Protein AF-A0A4R2BQL9-F1 (afdb_monomer)

Secondary structure (DSSP, 8-state):
-PPPPPTT--------GGG-EEEE-TTS-EEEEEEETTEEEEETTTSPTTEEEHHHHHHTT---TT----EEEEETTTTEEEEEEESS------------

Foldseek 3Di:
DDDDDDPPDPPLPQQPLVQWDFDQDLVRDTFTAHDDPNATEDEVVRDDPQKDFPVVCVVVVVPCVPFDFRHWYAYPSSPDITTIGGSPDRPDPPDPDDDD

Solvent-accessible surface area (backbone atoms only — not comparable to full-atom values): 6422 Å² total; per-residue (Å²): 135,82,83,81,77,80,92,81,74,73,71,77,72,78,76,52,75,85,61,48,39,80,41,76,47,78,85,71,49,71,36,61,22,32,78,55,96,89,28,48,33,19,46,72,92,42,61,52,89,57,53,32,38,67,68,54,31,57,74,68,67,46,75,69,79,84,64,64,73,60,31,39,35,32,33,81,92,69,76,40,77,43,57,21,25,52,76,54,87,65,71,74,74,74,80,76,75,82,81,131

Radius of gyration: 14.97 Å; Cα contacts (8 Å, |Δi|>4): 128; chains: 1; bounding box: 41×37×30 Å

pLDDT: mean 71.68, std 18.08, range [34.34, 90.25]

Sequence (100 aa):
MSPAAPLADQPRAVLHPAASRWITLWDGREALGWDHHGLPVFRFRWAPSGLATRRQLRALRLSPGRQEPYALLVWRHGQRWAWLSASTSPSHPASRRQPS

Structure (mmCIF, N/CA/C/O backbone):
data_AF-A0A4R2BQL9-F1
#
_entry.id   AF-A0A4R2BQL9-F1
#
loop_
_atom_site.group_PDB
_atom_site.id
_atom_site.type_symbol
_atom_site.label_atom_id
_atom_site.label_alt_id
_atom_site.label_comp_id
_atom_site.label_asym_id
_atom_site.label_entity_id
_atom_site.label_seq_id
_atom_site.pdbx_PDB_ins_code
_atom_site.Cartn_x
_atom_site.Cartn_y
_atom_site.Cartn_z
_atom_site.occupancy
_atom_site.B_iso_or_equiv
_atom_site.auth_seq_id
_atom_site.auth_comp_id
_atom_site.auth_asym_id
_atom_site.auth_atom_id
_atom_site.pdbx_PDB_model_num
ATOM 1 N N . MET A 1 1 ? 22.214 29.838 -2.806 1.00 41.94 1 MET A N 1
ATOM 2 C CA . MET A 1 1 ? 21.294 29.805 -3.963 1.00 41.94 1 MET A CA 1
ATOM 3 C C . MET A 1 1 ? 21.313 28.386 -4.508 1.00 41.94 1 MET A C 1
ATOM 5 O O . MET A 1 1 ? 22.247 28.039 -5.213 1.00 41.94 1 MET A O 1
ATOM 9 N N . SER A 1 2 ? 20.383 27.530 -4.080 1.00 42.53 2 SER A N 1
ATOM 10 C CA . SER A 1 2 ? 20.320 26.143 -4.569 1.00 42.53 2 SER A CA 1
ATOM 11 C C . SER A 1 2 ? 19.665 26.112 -5.953 1.00 42.53 2 SER A C 1
ATOM 13 O O . SER A 1 2 ? 18.616 26.740 -6.110 1.00 42.53 2 SER A O 1
ATOM 15 N N . PRO A 1 3 ? 20.234 25.418 -6.952 1.00 46.41 3 P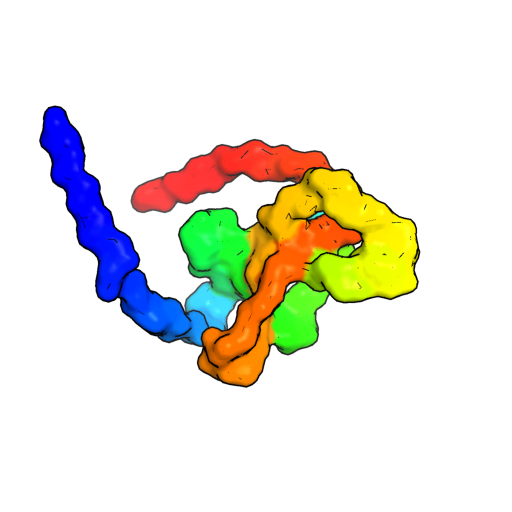RO A N 1
ATOM 16 C CA . PRO A 1 3 ? 19.585 25.270 -8.245 1.00 46.41 3 PRO A CA 1
ATOM 17 C C . PRO A 1 3 ? 18.372 24.342 -8.106 1.00 46.41 3 PRO A C 1
ATOM 19 O O . PRO A 1 3 ? 18.468 23.230 -7.587 1.00 46.41 3 PRO A O 1
ATOM 22 N N . ALA A 1 4 ? 17.218 24.837 -8.551 1.00 43.72 4 ALA A N 1
ATOM 23 C CA . ALA A 1 4 ? 15.995 24.065 -8.693 1.00 43.72 4 ALA A CA 1
ATOM 24 C C . ALA A 1 4 ? 16.214 22.969 -9.746 1.00 43.72 4 ALA A C 1
ATOM 26 O O . ALA A 1 4 ? 16.506 23.260 -10.906 1.00 43.72 4 ALA A O 1
ATOM 27 N N . ALA A 1 5 ? 16.104 21.710 -9.326 1.00 44.47 5 ALA A N 1
ATOM 28 C CA . ALA A 1 5 ? 16.164 20.562 -10.219 1.00 44.47 5 ALA A CA 1
ATOM 29 C C . ALA A 1 5 ? 15.003 20.608 -11.241 1.00 44.47 5 ALA A C 1
ATOM 31 O O . ALA A 1 5 ? 13.881 20.969 -10.871 1.00 44.47 5 ALA A O 1
ATOM 32 N N . PRO A 1 6 ? 15.239 20.250 -12.516 1.00 41.66 6 PRO A N 1
ATOM 33 C CA . PRO A 1 6 ? 14.210 20.277 -13.550 1.00 41.66 6 PRO A CA 1
ATOM 34 C C . PRO A 1 6 ? 13.138 19.207 -13.290 1.00 41.66 6 PRO A C 1
ATOM 36 O O . PRO A 1 6 ? 13.423 18.016 -13.209 1.00 41.66 6 PRO A O 1
ATOM 39 N N . LEU A 1 7 ? 11.878 19.639 -13.199 1.00 52.81 7 LEU A N 1
ATOM 40 C CA . LEU A 1 7 ? 10.689 18.822 -12.904 1.00 52.81 7 LEU A CA 1
ATOM 41 C C . LEU A 1 7 ? 10.232 17.920 -14.082 1.00 52.81 7 LEU A C 1
ATOM 43 O O . LEU A 1 7 ? 9.095 17.458 -14.085 1.00 52.81 7 LEU A O 1
ATOM 47 N N . ALA A 1 8 ? 11.059 17.696 -15.109 1.00 44.94 8 ALA A N 1
ATOM 48 C CA . ALA A 1 8 ? 10.593 17.200 -16.414 1.00 44.94 8 ALA A CA 1
ATOM 49 C C . ALA A 1 8 ? 11.211 15.878 -16.906 1.00 44.94 8 ALA A C 1
ATOM 51 O O . ALA A 1 8 ? 10.869 15.440 -17.998 1.00 44.94 8 ALA A O 1
ATOM 52 N N . ASP A 1 9 ? 12.038 15.204 -16.106 1.00 43.97 9 ASP A N 1
ATOM 53 C CA . ASP A 1 9 ? 12.537 13.855 -16.419 1.00 43.97 9 ASP A CA 1
ATOM 54 C C . ASP A 1 9 ? 12.461 12.972 -15.168 1.00 43.97 9 ASP A C 1
ATOM 56 O O . ASP A 1 9 ? 13.451 12.478 -14.636 1.00 43.97 9 ASP A O 1
ATOM 60 N N . GLN A 1 10 ? 11.255 12.836 -14.607 1.00 50.47 10 GLN A N 1
ATOM 61 C CA . GLN A 1 10 ? 11.028 11.689 -13.738 1.00 50.47 10 GLN A CA 1
ATOM 62 C C . GLN A 1 10 ? 10.909 10.488 -14.671 1.00 50.47 10 GLN A C 1
ATOM 64 O O . GLN A 1 10 ? 9.983 10.483 -15.495 1.00 50.47 10 GLN A O 1
ATOM 69 N N . PRO A 1 11 ? 11.809 9.489 -14.589 1.00 37.75 11 PRO A N 1
ATOM 70 C CA . PRO A 1 11 ? 11.664 8.291 -15.391 1.00 37.75 11 PRO A CA 1
ATOM 71 C C . PRO A 1 11 ? 10.252 7.789 -15.142 1.00 37.75 11 PRO A C 1
ATOM 73 O O . PRO A 1 11 ? 9.846 7.668 -13.983 1.00 37.75 11 PRO A O 1
ATOM 76 N N . ARG A 1 12 ? 9.490 7.564 -16.223 1.00 47.97 12 ARG A N 1
ATOM 77 C CA . ARG A 1 12 ? 8.229 6.813 -16.200 1.00 47.97 12 ARG A CA 1
ATOM 78 C C . ARG A 1 12 ? 8.499 5.657 -15.259 1.00 47.97 12 ARG A C 1
ATOM 80 O O . ARG A 1 12 ? 9.288 4.802 -15.649 1.00 47.97 12 ARG A O 1
ATOM 87 N N . ALA A 1 13 ? 8.000 5.724 -14.019 1.00 47.88 13 ALA A N 1
ATOM 88 C CA . ALA A 1 13 ? 8.473 4.837 -12.972 1.00 47.88 13 ALA A CA 1
ATOM 89 C C . ALA A 1 13 ? 8.318 3.438 -13.540 1.00 47.88 13 ALA A C 1
ATOM 91 O O . ALA A 1 13 ? 7.196 2.992 -13.802 1.00 47.88 13 ALA A O 1
ATOM 92 N N . VAL A 1 14 ? 9.439 2.798 -13.864 1.00 47.81 14 VAL A N 1
ATOM 93 C CA . VAL A 1 14 ? 9.418 1.415 -14.279 1.00 47.81 14 VAL A CA 1
ATOM 94 C C . VAL A 1 14 ? 9.151 0.727 -12.955 1.00 47.81 14 VAL A C 1
ATOM 96 O O . VAL A 1 14 ? 10.063 0.438 -12.191 1.00 47.81 14 VAL A O 1
ATOM 99 N N . LEU A 1 15 ? 7.865 0.652 -12.606 1.00 54.81 15 LEU A N 1
ATOM 100 C CA . LEU A 1 15 ? 7.344 0.066 -11.387 1.00 54.81 15 LEU A CA 1
ATOM 101 C C . LEU A 1 15 ? 7.649 -1.414 -11.496 1.00 54.81 15 LEU A C 1
ATOM 103 O O . LEU A 1 15 ? 6.822 -2.193 -11.969 1.00 54.81 15 LEU A O 1
ATOM 107 N N . HIS A 1 16 ? 8.883 -1.788 -11.184 1.00 56.41 16 HIS A N 1
ATOM 108 C CA . HIS A 1 16 ? 9.305 -3.155 -11.338 1.00 56.41 16 HIS A CA 1
ATOM 109 C C . HIS A 1 16 ? 8.754 -3.910 -10.133 1.00 56.41 16 HIS A C 1
ATOM 111 O O . HIS A 1 16 ? 9.222 -3.687 -9.017 1.00 56.41 16 HIS A O 1
ATOM 117 N N . PRO A 1 17 ? 7.798 -4.841 -10.311 1.00 60.81 17 PRO A N 1
ATOM 118 C CA . PRO A 1 17 ? 7.389 -5.727 -9.226 1.00 60.81 17 PRO A CA 1
ATOM 119 C C . PRO A 1 17 ? 8.567 -6.548 -8.674 1.00 60.81 17 PRO A C 1
ATOM 121 O O . PRO A 1 17 ? 8.445 -7.106 -7.592 1.00 60.81 17 PRO A O 1
ATOM 124 N N . ALA A 1 18 ? 9.709 -6.593 -9.368 1.00 63.12 18 ALA A N 1
ATOM 125 C CA . ALA A 1 18 ? 10.956 -7.162 -8.862 1.00 63.12 18 ALA A CA 1
ATOM 126 C C . ALA A 1 18 ? 11.549 -6.395 -7.662 1.00 63.12 18 ALA A C 1
ATOM 128 O O . ALA A 1 18 ? 12.283 -6.986 -6.884 1.00 63.12 18 ALA A O 1
ATOM 129 N N . ALA A 1 19 ? 11.212 -5.114 -7.480 1.00 71.50 19 ALA A N 1
ATOM 130 C CA . ALA A 1 19 ? 11.590 -4.336 -6.297 1.00 71.50 19 ALA A CA 1
ATOM 131 C C . ALA A 1 19 ? 10.579 -4.485 -5.143 1.00 71.50 19 ALA A C 1
ATOM 133 O O . ALA A 1 19 ? 10.635 -3.732 -4.168 1.00 71.50 19 ALA A O 1
ATOM 134 N N . SER A 1 20 ? 9.628 -5.424 -5.258 1.00 81.38 20 SER A N 1
ATOM 135 C CA . SER A 1 20 ? 8.677 -5.679 -4.180 1.00 81.38 20 SER A CA 1
ATOM 136 C C . SER A 1 20 ? 9.411 -6.230 -2.964 1.00 81.38 20 SER A C 1
ATOM 138 O O . SER A 1 20 ? 10.174 -7.188 -3.060 1.00 81.38 20 SER A O 1
ATOM 140 N N . ARG A 1 21 ? 9.129 -5.642 -1.811 1.00 85.81 21 ARG A N 1
ATOM 141 C CA . ARG A 1 21 ? 9.599 -6.060 -0.496 1.00 85.81 21 ARG A CA 1
ATOM 142 C C . ARG A 1 21 ? 8.438 -6.031 0.488 1.00 85.81 21 ARG A C 1
ATOM 144 O O . ARG A 1 21 ? 7.392 -5.436 0.222 1.00 85.81 21 ARG A O 1
ATOM 151 N N . TRP A 1 22 ? 8.627 -6.679 1.626 1.00 87.69 22 TRP A N 1
ATOM 152 C CA . TRP A 1 22 ? 7.719 -6.529 2.754 1.00 87.69 22 TRP A CA 1
ATOM 153 C C . TRP A 1 22 ? 7.863 -5.112 3.313 1.00 87.69 22 TRP A C 1
ATOM 155 O O . TRP A 1 22 ? 8.964 -4.679 3.649 1.00 87.69 22 TRP A O 1
ATOM 165 N N . ILE A 1 23 ? 6.761 -4.364 3.329 1.00 87.31 23 ILE A N 1
ATOM 166 C CA . ILE A 1 23 ? 6.683 -3.020 3.901 1.00 87.31 23 ILE A CA 1
ATOM 167 C C . ILE A 1 23 ? 5.784 -3.083 5.127 1.00 87.31 23 ILE A C 1
ATOM 169 O O . ILE A 1 23 ? 4.637 -3.521 5.033 1.00 87.31 23 ILE A O 1
ATOM 173 N N . THR A 1 24 ? 6.298 -2.610 6.259 1.00 88.38 24 THR A N 1
ATOM 174 C CA . THR A 1 24 ? 5.526 -2.451 7.490 1.00 88.38 24 THR A CA 1
ATOM 175 C C . THR A 1 24 ? 4.567 -1.269 7.359 1.00 88.38 24 THR A C 1
ATOM 177 O O . THR A 1 24 ? 4.971 -0.145 7.058 1.00 88.38 24 THR A O 1
ATOM 180 N N . LEU A 1 25 ? 3.286 -1.533 7.577 1.00 83.88 25 LEU A N 1
ATOM 181 C CA . LEU A 1 25 ? 2.214 -0.549 7.581 1.00 83.88 25 LEU A CA 1
ATOM 182 C C . LEU A 1 25 ? 2.130 0.159 8.940 1.00 83.88 25 LEU A C 1
ATOM 184 O O . LEU A 1 25 ? 2.759 -0.236 9.921 1.00 83.88 25 LEU A O 1
ATOM 188 N N . TRP A 1 26 ? 1.279 1.181 9.021 1.00 76.25 26 TRP A N 1
ATOM 189 C CA . TRP A 1 26 ? 1.014 1.924 10.256 1.00 76.25 26 TRP A CA 1
ATOM 190 C C . TRP A 1 26 ? 0.452 1.059 11.399 1.00 76.25 26 TRP A C 1
ATOM 192 O O . TRP A 1 26 ? 0.628 1.415 12.559 1.00 76.25 26 TRP A O 1
ATOM 202 N N . ASP A 1 27 ? -0.218 -0.058 11.093 1.00 79.44 27 ASP A N 1
ATOM 203 C CA . ASP A 1 27 ? -0.805 -0.981 12.076 1.00 79.44 27 ASP A CA 1
ATOM 204 C C . ASP A 1 27 ? 0.153 -2.117 12.482 1.00 79.44 27 ASP A C 1
ATOM 206 O O . ASP A 1 27 ? -0.249 -3.045 13.182 1.00 79.44 27 ASP A O 1
ATOM 210 N N . GLY A 1 28 ? 1.413 -2.062 12.033 1.00 84.00 28 GLY A N 1
ATOM 211 C CA . GLY A 1 28 ? 2.433 -3.078 12.295 1.00 84.00 28 GLY A CA 1
ATOM 212 C C . GLY A 1 28 ? 2.332 -4.321 11.411 1.00 84.00 28 GLY A C 1
ATOM 213 O O . GLY A 1 28 ? 3.195 -5.192 11.501 1.00 84.00 28 GLY A O 1
ATOM 214 N N . ARG A 1 29 ? 1.322 -4.426 10.536 1.00 86.81 29 ARG A N 1
ATOM 215 C CA . ARG A 1 29 ? 1.251 -5.517 9.558 1.00 86.81 29 ARG A CA 1
ATOM 216 C C . ARG A 1 29 ? 2.242 -5.285 8.433 1.00 86.81 29 ARG A C 1
ATOM 218 O O . ARG A 1 29 ? 2.558 -4.150 8.096 1.00 86.81 29 ARG A O 1
ATOM 225 N N . GLU A 1 30 ? 2.675 -6.361 7.797 1.00 88.69 30 GLU A N 1
ATOM 226 C CA . GLU A 1 30 ? 3.524 -6.285 6.614 1.00 88.69 30 GLU A CA 1
ATOM 227 C C . GLU A 1 30 ? 2.716 -6.579 5.352 1.00 88.69 30 GLU A C 1
ATOM 229 O O . GLU A 1 30 ? 1.860 -7.465 5.328 1.00 88.69 30 GLU A O 1
ATOM 234 N N . ALA A 1 31 ? 2.989 -5.830 4.286 1.00 87.88 31 ALA A N 1
ATOM 235 C CA . ALA A 1 31 ? 2.384 -6.051 2.982 1.00 87.88 31 ALA A CA 1
ATOM 236 C C . ALA A 1 31 ? 3.425 -5.970 1.868 1.00 87.88 31 ALA A C 1
ATOM 238 O O . ALA A 1 31 ? 4.372 -5.186 1.931 1.00 87.88 31 ALA A O 1
ATOM 239 N N . LEU A 1 32 ? 3.227 -6.781 0.830 1.00 89.31 32 LEU A N 1
ATOM 240 C CA . LEU A 1 32 ? 4.125 -6.830 -0.314 1.00 89.31 32 LEU A CA 1
ATOM 241 C C . LEU A 1 32 ? 3.889 -5.618 -1.224 1.00 89.31 32 LEU A C 1
ATOM 243 O O . LEU A 1 32 ? 2.819 -5.469 -1.818 1.00 89.31 32 LEU A O 1
ATOM 247 N N . GLY A 1 33 ? 4.901 -4.769 -1.355 1.00 89.44 33 GLY A N 1
ATOM 248 C CA . GLY A 1 33 ? 4.848 -3.550 -2.156 1.00 89.44 33 GLY A CA 1
ATOM 249 C C . GLY A 1 33 ? 6.239 -2.980 -2.394 1.00 89.44 33 GLY A C 1
ATOM 250 O O . GLY A 1 33 ? 7.240 -3.606 -2.066 1.00 89.44 33 GLY A O 1
ATOM 251 N N . TRP A 1 34 ? 6.328 -1.789 -2.965 1.00 88.00 34 TRP A N 1
ATOM 252 C CA . TRP A 1 34 ? 7.603 -1.082 -3.118 1.00 88.00 34 TRP A CA 1
ATOM 253 C C . TRP A 1 34 ? 7.468 0.363 -2.656 1.00 88.00 34 TRP A C 1
ATOM 255 O O . TRP A 1 34 ? 6.362 0.882 -2.522 1.00 88.00 34 TRP A O 1
ATOM 265 N N . ASP A 1 35 ? 8.602 0.998 -2.379 1.00 84.88 35 ASP A N 1
ATOM 266 C CA . ASP A 1 35 ? 8.640 2.414 -2.024 1.00 84.88 35 ASP A CA 1
ATOM 267 C C . ASP A 1 35 ? 8.634 3.272 -3.292 1.00 84.88 35 ASP A C 1
ATOM 269 O O . ASP A 1 35 ? 9.339 2.974 -4.259 1.00 84.88 35 ASP A O 1
ATOM 273 N N . HIS A 1 36 ? 7.841 4.336 -3.283 1.00 82.56 36 HIS A N 1
ATOM 274 C CA . HIS A 1 36 ? 7.878 5.386 -4.286 1.00 82.56 36 HIS A CA 1
ATOM 275 C C . HIS A 1 36 ? 7.852 6.740 -3.579 1.00 82.56 36 HIS A C 1
ATOM 277 O O . HIS A 1 36 ? 6.805 7.181 -3.111 1.00 82.56 36 HIS A O 1
ATOM 283 N N . HIS A 1 37 ? 9.015 7.387 -3.488 1.00 79.25 37 HIS A N 1
ATOM 284 C CA . HIS A 1 37 ? 9.195 8.672 -2.800 1.00 79.25 37 HIS A CA 1
ATOM 285 C C . HIS A 1 37 ? 8.724 8.656 -1.335 1.00 79.25 37 HIS A C 1
ATOM 287 O O . HIS A 1 37 ? 8.097 9.607 -0.871 1.00 79.25 37 HIS A O 1
ATOM 293 N N . GLY A 1 38 ? 9.001 7.571 -0.603 1.00 80.06 38 GLY A N 1
ATOM 294 C CA . GLY A 1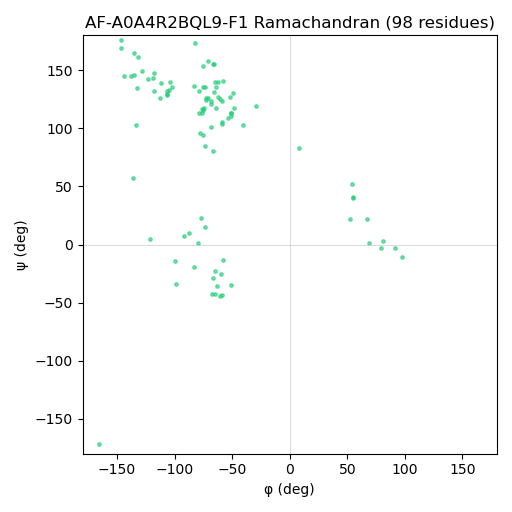 38 ? 8.569 7.431 0.790 1.00 80.06 38 GLY A CA 1
ATOM 295 C C . GLY A 1 38 ? 7.113 6.992 0.955 1.00 80.06 38 GLY A C 1
ATOM 296 O O . GLY A 1 38 ? 6.635 6.897 2.085 1.00 80.06 38 GLY A O 1
ATOM 297 N N . LEU A 1 39 ? 6.400 6.729 -0.146 1.00 84.69 39 LEU A N 1
ATOM 298 C CA . LEU A 1 39 ? 5.044 6.200 -0.122 1.00 84.69 39 LEU A CA 1
ATOM 299 C C . LEU A 1 39 ? 5.036 4.730 -0.544 1.00 84.69 39 LEU A C 1
ATOM 301 O O . LEU A 1 39 ? 5.536 4.397 -1.623 1.00 84.69 39 LEU A O 1
ATOM 305 N N . PRO A 1 40 ? 4.420 3.840 0.247 1.00 89.38 40 PRO A N 1
ATOM 306 C CA . PRO A 1 40 ? 4.216 2.468 -0.175 1.00 89.38 40 PRO A CA 1
ATOM 307 C C . PRO A 1 40 ? 3.287 2.399 -1.390 1.00 89.38 40 PRO A C 1
ATOM 309 O O . PRO A 1 40 ? 2.229 3.033 -1.439 1.00 89.38 40 PRO A O 1
ATOM 312 N N . VAL A 1 41 ? 3.667 1.579 -2.365 1.00 89.25 41 VAL A N 1
ATOM 313 C CA . VAL A 1 41 ? 2.885 1.293 -3.565 1.00 89.25 41 VAL A CA 1
ATOM 314 C C . VAL A 1 41 ? 2.534 -0.186 -3.614 1.00 89.25 41 VAL A C 1
ATOM 316 O O . VAL A 1 41 ? 3.391 -1.058 -3.474 1.00 89.25 41 VAL A O 1
ATOM 319 N N . PHE A 1 42 ? 1.260 -0.464 -3.870 1.00 89.62 42 PHE A N 1
ATOM 320 C CA . PHE A 1 42 ? 0.707 -1.806 -3.963 1.00 89.62 42 PHE A CA 1
ATOM 321 C C . PHE A 1 42 ? 0.130 -2.061 -5.351 1.00 89.62 42 PHE A C 1
ATOM 323 O O . PHE A 1 42 ? -0.506 -1.198 -5.962 1.00 89.62 42 PHE A O 1
ATOM 330 N N . ARG A 1 43 ? 0.278 -3.291 -5.844 1.00 88.62 43 ARG A N 1
ATOM 331 C CA . ARG A 1 43 ? -0.463 -3.741 -7.029 1.00 88.62 43 ARG A CA 1
ATOM 332 C C . ARG A 1 43 ? -1.940 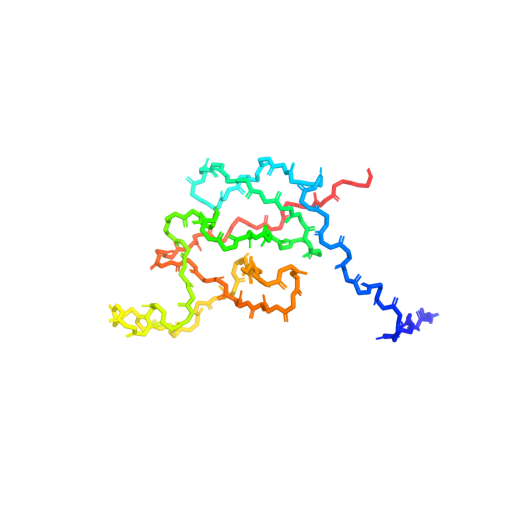-3.922 -6.704 1.00 88.62 43 ARG A C 1
ATOM 334 O O . ARG A 1 43 ? -2.338 -4.166 -5.563 1.00 88.62 43 ARG A O 1
ATOM 341 N N . PHE A 1 44 ? -2.771 -3.877 -7.740 1.00 83.94 44 PHE A N 1
ATOM 342 C CA . PHE A 1 44 ? -4.159 -4.315 -7.636 1.00 83.94 44 PHE A CA 1
ATOM 343 C C . PHE A 1 44 ? -4.257 -5.697 -6.983 1.00 83.94 44 PHE A C 1
ATOM 345 O O . PHE A 1 44 ? -3.572 -6.625 -7.410 1.00 83.94 44 PHE A O 1
ATOM 352 N N . ARG A 1 45 ? -5.133 -5.816 -5.976 1.00 84.69 45 ARG A N 1
ATOM 353 C CA . ARG A 1 45 ? -5.333 -7.002 -5.116 1.00 84.69 45 ARG A CA 1
ATOM 354 C C . ARG A 1 45 ? -4.191 -7.337 -4.147 1.00 84.69 45 ARG A C 1
ATOM 356 O O . ARG A 1 45 ? -4.320 -8.320 -3.433 1.00 84.69 45 ARG A O 1
ATOM 363 N N . TRP A 1 46 ? -3.114 -6.554 -4.104 1.00 86.00 46 TRP A N 1
ATOM 364 C CA . TRP A 1 46 ? -2.041 -6.698 -3.105 1.00 86.00 46 TRP A CA 1
ATOM 365 C C . TRP A 1 46 ? -2.170 -5.703 -1.955 1.00 86.00 46 TRP A C 1
ATOM 367 O O . TRP A 1 46 ? -1.518 -5.866 -0.930 1.00 86.00 46 TRP A O 1
ATOM 377 N N . ALA A 1 47 ? -3.008 -4.674 -2.116 1.00 85.88 47 ALA A N 1
ATOM 378 C CA . ALA A 1 47 ? -3.276 -3.735 -1.041 1.00 85.88 47 ALA A CA 1
ATOM 379 C C . ALA A 1 47 ? -3.894 -4.477 0.166 1.00 85.88 47 ALA A C 1
ATOM 381 O O . ALA A 1 47 ? -4.912 -5.158 -0.003 1.00 85.88 47 ALA A O 1
ATOM 382 N N . PRO A 1 48 ? -3.293 -4.353 1.358 1.00 85.38 48 PRO A N 1
ATOM 383 C CA . PRO A 1 48 ? -3.766 -5.001 2.574 1.00 85.38 48 PRO A CA 1
ATOM 384 C C . PRO A 1 48 ? -5.121 -4.437 3.020 1.00 85.38 48 PRO A C 1
ATOM 386 O O . PRO A 1 48 ? -5.479 -3.291 2.729 1.00 85.38 48 PRO A O 1
ATOM 389 N N . SER A 1 49 ? -5.878 -5.245 3.765 1.00 82.19 49 SER A N 1
ATOM 390 C CA . SER A 1 49 ? -7.111 -4.796 4.418 1.00 82.19 49 SER A CA 1
ATOM 391 C C . SER A 1 49 ? -6.827 -3.627 5.362 1.00 82.19 49 SER A C 1
ATOM 393 O O . SER A 1 49 ? -5.823 -3.639 6.068 1.00 82.19 49 SER A O 1
ATOM 395 N N . GLY A 1 50 ? -7.724 -2.644 5.409 1.00 81.94 50 GLY A N 1
ATOM 396 C CA . GLY A 1 50 ? -7.517 -1.413 6.178 1.00 81.94 50 GLY A CA 1
ATOM 397 C C . GLY A 1 50 ? -7.005 -0.247 5.333 1.00 81.94 50 GLY A C 1
ATOM 398 O O . GLY A 1 50 ? -7.064 0.890 5.789 1.00 81.94 50 GLY A O 1
ATOM 399 N N . LEU A 1 51 ? -6.588 -0.493 4.086 1.00 86.69 51 LEU A N 1
ATOM 400 C CA . LEU A 1 51 ? -6.398 0.535 3.066 1.00 86.69 51 LEU A CA 1
ATOM 401 C C . LEU A 1 51 ? -7.538 0.487 2.050 1.00 86.69 51 LEU A C 1
ATOM 403 O O . LEU A 1 51 ? -7.894 -0.567 1.524 1.00 86.69 51 LEU A O 1
ATOM 407 N N . ALA A 1 52 ? -8.100 1.650 1.746 1.00 87.06 52 ALA A N 1
ATOM 408 C CA . ALA A 1 52 ? -9.211 1.778 0.824 1.00 87.06 52 ALA A CA 1
ATOM 409 C C . ALA A 1 52 ? -9.020 2.988 -0.089 1.00 87.06 52 ALA A C 1
ATOM 411 O O . ALA A 1 52 ? -8.518 4.042 0.300 1.00 87.06 52 ALA A O 1
ATOM 412 N N . THR A 1 53 ? -9.462 2.849 -1.334 1.00 86.50 53 THR A N 1
ATOM 413 C CA . THR A 1 53 ? -9.582 3.993 -2.238 1.00 86.50 53 THR A CA 1
ATOM 414 C C . THR A 1 53 ? -10.656 4.952 -1.729 1.00 86.50 53 THR A C 1
ATOM 416 O O . THR A 1 53 ? -11.637 4.539 -1.106 1.00 86.50 53 THR A O 1
ATOM 419 N N . ARG A 1 54 ? -10.563 6.235 -2.098 1.00 81.69 54 ARG A N 1
ATOM 420 C CA . ARG A 1 54 ? -11.618 7.226 -1.803 1.00 81.69 54 ARG A CA 1
ATOM 421 C C . ARG A 1 54 ? -13.017 6.766 -2.231 1.00 81.69 54 ARG A C 1
ATOM 423 O O . ARG A 1 54 ? -13.997 7.073 -1.560 1.00 81.69 54 ARG A O 1
ATOM 430 N N . ARG A 1 55 ? -13.122 6.017 -3.338 1.00 83.25 55 ARG A N 1
ATOM 431 C CA . ARG A 1 55 ? -14.395 5.451 -3.814 1.00 83.25 55 ARG A CA 1
ATOM 432 C C . ARG A 1 55 ? -14.936 4.384 -2.862 1.00 83.25 55 ARG A C 1
ATOM 434 O O . ARG A 1 55 ? -16.129 4.386 -2.588 1.00 83.25 55 ARG A O 1
ATOM 441 N N . GLN A 1 56 ? -14.072 3.500 -2.363 1.00 85.50 56 GLN A N 1
ATOM 442 C CA . GLN A 1 56 ? -14.448 2.486 -1.374 1.00 85.50 56 GLN A CA 1
ATOM 443 C C . GLN A 1 56 ? -14.861 3.132 -0.046 1.00 85.50 56 GLN A C 1
ATOM 445 O O . GLN A 1 56 ? -15.898 2.767 0.488 1.00 85.50 56 GLN A O 1
ATOM 450 N N . LEU A 1 57 ? -14.139 4.149 0.435 1.00 83.31 57 LEU A N 1
ATOM 451 C CA . LEU A 1 57 ? -14.517 4.883 1.653 1.00 83.31 57 LEU A CA 1
ATOM 452 C C . LEU A 1 57 ? -15.884 5.566 1.523 1.00 83.31 57 LEU A C 1
ATOM 454 O O . LEU A 1 57 ? -16.731 5.424 2.402 1.00 83.31 57 LEU A O 1
ATOM 458 N N . ARG A 1 58 ? -16.142 6.227 0.384 1.00 81.50 58 ARG A N 1
ATOM 459 C CA . ARG A 1 58 ? -17.464 6.799 0.079 1.00 81.50 58 ARG A CA 1
ATOM 460 C C . ARG A 1 58 ? -18.566 5.740 0.077 1.00 81.50 58 ARG A C 1
ATOM 462 O 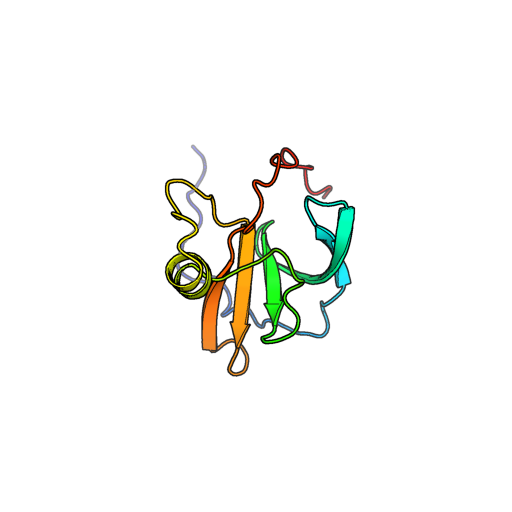O . ARG A 1 58 ? -19.630 5.989 0.633 1.00 81.50 58 ARG A O 1
ATOM 469 N N . ALA A 1 59 ? -18.318 4.573 -0.521 1.00 85.31 59 ALA A N 1
ATOM 470 C CA . ALA A 1 59 ? -19.279 3.468 -0.528 1.00 85.31 59 ALA A CA 1
ATOM 471 C C . ALA A 1 59 ? -19.565 2.939 0.888 1.00 85.31 59 ALA A C 1
ATOM 473 O O . ALA A 1 59 ? -20.703 2.608 1.201 1.00 85.31 59 ALA A O 1
ATOM 474 N N . LEU A 1 60 ? -18.551 2.929 1.756 1.00 79.31 60 LEU A N 1
ATOM 475 C CA . LEU A 1 60 ? -18.663 2.533 3.161 1.00 79.31 60 LEU A CA 1
ATOM 476 C C . LEU A 1 60 ? -19.247 3.633 4.064 1.00 79.31 60 LEU A C 1
ATOM 478 O O . LEU A 1 60 ? -19.339 3.433 5.270 1.00 79.31 60 LEU A O 1
ATOM 482 N N . ARG A 1 61 ? -19.619 4.799 3.510 1.00 79.12 61 ARG A N 1
ATOM 483 C CA . ARG A 1 61 ? -20.038 5.999 4.264 1.00 79.12 61 ARG A CA 1
ATOM 484 C C . ARG A 1 61 ? -19.032 6.422 5.345 1.00 79.12 61 ARG A C 1
ATOM 486 O O . ARG A 1 61 ? -19.375 7.160 6.263 1.00 79.12 61 ARG A O 1
ATOM 493 N N . LEU A 1 62 ? -17.778 5.996 5.201 1.00 72.56 62 LEU A N 1
ATOM 494 C CA . LEU A 1 62 ? -16.661 6.465 6.003 1.00 72.56 62 LEU A CA 1
ATOM 495 C C . LEU A 1 62 ? -16.285 7.823 5.423 1.00 72.56 62 LEU A C 1
ATOM 497 O O . LEU A 1 62 ? -15.629 7.901 4.384 1.00 72.56 62 LEU A O 1
ATOM 501 N N . SER A 1 63 ? -16.812 8.890 6.027 1.00 60.69 63 SER A N 1
ATOM 502 C CA . SER A 1 63 ? -16.575 10.267 5.598 1.00 60.69 63 SER A CA 1
ATOM 503 C C . SER A 1 63 ? -15.069 10.507 5.450 1.00 60.69 63 SER A C 1
ATOM 505 O O . SER A 1 63 ? -14.370 10.568 6.458 1.00 60.69 63 SER A O 1
ATOM 507 N N . PRO A 1 64 ? -14.538 10.688 4.226 1.00 60.69 64 PRO A N 1
ATOM 508 C CA . PRO A 1 64 ? -13.101 10.823 3.990 1.00 60.69 64 PRO A CA 1
ATOM 509 C C . PRO A 1 64 ? -12.591 12.225 4.361 1.00 60.69 64 PRO A C 1
ATOM 511 O O . PRO A 1 64 ? -11.593 12.692 3.811 1.00 60.69 64 PRO A O 1
ATOM 514 N N . GLY A 1 65 ? -13.307 12.936 5.239 1.00 51.75 65 GLY A N 1
ATOM 515 C CA . GLY A 1 65 ? -12.959 14.278 5.675 1.00 51.75 65 GLY A CA 1
ATOM 516 C C . GLY A 1 65 ? -11.577 14.247 6.310 1.00 51.75 65 GLY A C 1
ATOM 517 O O . GLY A 1 65 ? -11.427 13.750 7.418 1.00 51.75 65 GLY A O 1
ATOM 518 N N . ARG A 1 66 ? -10.575 1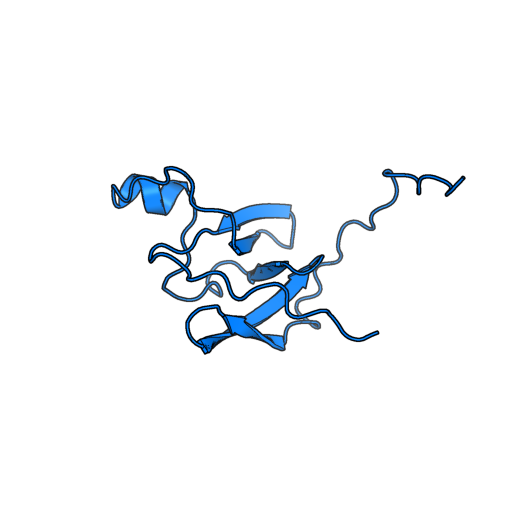4.765 5.587 1.00 57.81 66 ARG A N 1
ATOM 519 C CA . ARG A 1 66 ? -9.174 14.893 6.028 1.00 57.81 66 ARG A CA 1
ATOM 520 C C . ARG A 1 66 ? -8.375 13.597 6.244 1.00 57.81 66 ARG A C 1
ATOM 522 O O . ARG A 1 66 ? -7.350 13.653 6.910 1.00 57.81 66 ARG A O 1
ATOM 529 N N . GLN A 1 67 ? -8.737 12.454 5.658 1.00 68.31 67 GLN A N 1
ATOM 530 C CA . GLN A 1 67 ? -7.776 11.338 5.646 1.00 68.31 67 GLN A CA 1
ATOM 531 C C . GLN A 1 67 ? -6.669 11.587 4.617 1.00 68.31 67 GLN A C 1
ATOM 533 O O . GLN A 1 67 ? -6.922 11.657 3.409 1.00 68.31 67 GLN A O 1
ATOM 538 N N . GLU A 1 68 ? -5.441 11.730 5.112 1.00 73.38 68 GLU A N 1
ATOM 539 C CA . GLU A 1 68 ? -4.246 11.883 4.288 1.00 73.38 68 GLU A CA 1
ATOM 540 C C . GLU A 1 68 ? -3.997 10.594 3.478 1.00 73.38 68 GLU A C 1
ATOM 542 O O . GLU A 1 68 ? -4.257 9.488 3.971 1.00 73.38 68 GLU A O 1
ATOM 547 N N . PRO A 1 69 ? -3.586 10.691 2.201 1.00 80.38 69 PRO A N 1
ATOM 548 C CA . PRO A 1 69 ? -3.190 9.515 1.439 1.00 80.38 69 PRO A CA 1
ATOM 549 C C . PRO A 1 69 ? -1.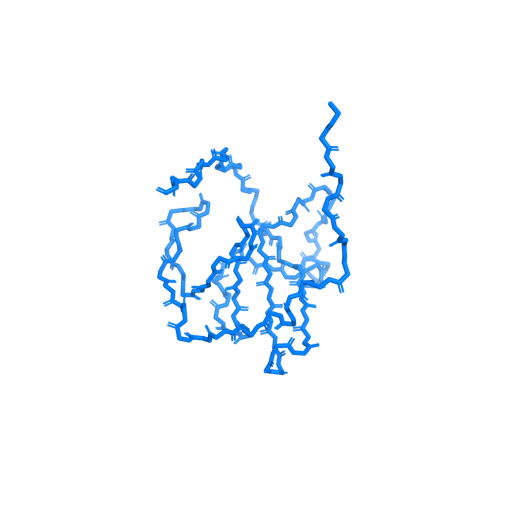979 8.847 2.100 1.00 80.38 69 PRO A C 1
ATOM 551 O O . PRO A 1 69 ? -0.967 9.493 2.337 1.00 80.38 69 PRO A O 1
ATOM 554 N N . TYR A 1 70 ? -2.089 7.548 2.373 1.0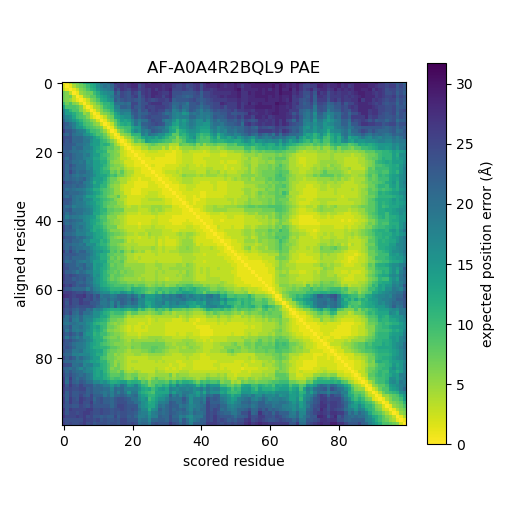0 85.44 70 TYR A N 1
ATOM 555 C CA . TYR A 1 70 ? -1.025 6.755 2.996 1.00 85.44 70 TYR A CA 1
ATOM 556 C C . TYR A 1 70 ? -0.225 5.955 1.963 1.00 85.44 70 TYR A C 1
ATOM 558 O O . TYR A 1 70 ? 0.968 5.734 2.131 1.00 85.44 70 TYR A O 1
ATOM 566 N N . ALA A 1 71 ? -0.882 5.498 0.896 1.00 88.38 71 ALA A N 1
ATOM 567 C CA . ALA A 1 71 ? -0.278 4.612 -0.091 1.00 88.38 71 ALA A CA 1
ATOM 568 C C . ALA A 1 71 ? -0.821 4.862 -1.501 1.00 88.38 71 ALA A C 1
ATOM 570 O O . ALA A 1 71 ? -1.841 5.531 -1.701 1.00 88.38 71 ALA A O 1
ATOM 571 N N . LEU A 1 72 ? -0.162 4.258 -2.483 1.00 90.25 72 LEU A N 1
ATOM 572 C CA . LEU A 1 72 ? -0.583 4.238 -3.878 1.00 90.25 72 LEU A CA 1
ATOM 573 C C . LEU A 1 72 ? -1.001 2.825 -4.290 1.00 90.25 72 LEU A C 1
ATOM 575 O O . LEU A 1 72 ? -0.369 1.834 -3.945 1.00 90.25 72 LEU A O 1
ATOM 579 N N . LEU A 1 73 ? -2.077 2.730 -5.058 1.00 90.25 73 LEU A N 1
ATOM 580 C CA . LEU A 1 73 ? -2.517 1.514 -5.727 1.00 90.25 73 LEU A CA 1
ATOM 581 C C . LEU A 1 73 ? -2.230 1.651 -7.212 1.00 90.25 73 LEU A C 1
ATOM 583 O O . LEU A 1 73 ? -2.689 2.616 -7.817 1.00 90.25 73 LEU A O 1
ATOM 587 N N . VAL A 1 74 ? -1.579 0.663 -7.818 1.00 89.81 74 VAL A N 1
ATOM 588 C CA . VAL A 1 74 ? -1.321 0.651 -9.257 1.00 89.81 74 VAL A CA 1
ATOM 589 C C . VAL A 1 74 ? -1.867 -0.593 -9.953 1.00 89.81 74 VAL A C 1
ATOM 591 O O . VAL A 1 74 ? -1.838 -1.710 -9.430 1.00 89.81 74 VAL A O 1
ATOM 594 N N . TRP A 1 75 ? -2.384 -0.413 -11.166 1.00 87.12 75 TRP A N 1
ATOM 595 C CA . TRP A 1 75 ? -2.904 -1.491 -12.002 1.00 87.12 75 TRP A CA 1
ATOM 596 C C . TRP A 1 75 ? -2.675 -1.225 -13.489 1.00 87.12 75 TRP A C 1
ATOM 598 O O . TRP A 1 75 ? -2.139 -0.185 -13.870 1.00 87.12 75 TRP A O 1
ATOM 608 N N . ARG A 1 76 ? -3.050 -2.200 -14.334 1.00 85.75 76 ARG A N 1
ATOM 609 C CA . ARG A 1 76 ? -2.819 -2.168 -15.793 1.00 85.75 76 ARG A CA 1
ATOM 610 C C . ARG A 1 76 ? -1.337 -1.923 -16.119 1.00 85.75 76 ARG A C 1
ATOM 612 O O . ARG A 1 76 ? -1.024 -1.004 -16.858 1.00 85.75 76 ARG A O 1
ATOM 619 N N . HIS A 1 77 ? -0.435 -2.715 -15.531 1.00 78.44 77 HIS A N 1
ATOM 620 C CA . HIS A 1 77 ? 1.017 -2.616 -15.765 1.00 78.44 77 HIS A CA 1
ATOM 621 C C . HIS A 1 77 ? 1.609 -1.216 -15.520 1.00 78.44 77 HIS A C 1
ATOM 623 O O . HIS A 1 77 ? 2.440 -0.753 -16.289 1.00 78.44 77 HIS A O 1
ATOM 629 N N . GLY A 1 78 ? 1.166 -0.517 -14.471 1.00 79.75 78 GLY A N 1
ATOM 630 C CA . GLY A 1 78 ? 1.696 0.816 -14.164 1.00 79.75 78 GLY A CA 1
ATOM 631 C C . GLY A 1 78 ? 0.921 1.975 -14.792 1.00 79.75 78 GLY A C 1
ATOM 632 O O . GLY A 1 78 ? 1.240 3.125 -14.519 1.00 79.75 78 GLY A O 1
ATOM 633 N N . GLN A 1 79 ? -0.106 1.704 -15.603 1.00 81.75 79 GLN A N 1
ATOM 634 C CA . GLN A 1 79 ? -0.813 2.751 -16.351 1.00 81.75 79 GLN A CA 1
ATOM 635 C C . GLN A 1 79 ? -1.900 3.470 -15.551 1.00 81.75 79 GLN A C 1
ATOM 637 O O . GLN A 1 79 ? -2.346 4.547 -15.942 1.00 81.75 79 GLN A O 1
ATOM 642 N N . ARG A 1 80 ? -2.392 2.880 -14.457 1.00 86.56 80 ARG A N 1
ATOM 643 C CA . ARG A 1 80 ? -3.457 3.487 -13.650 1.00 86.56 80 ARG A CA 1
ATOM 644 C C . ARG A 1 80 ? -3.131 3.440 -12.175 1.00 86.56 80 ARG A C 1
ATOM 646 O O . ARG A 1 80 ? -2.735 2.392 -11.676 1.00 86.56 80 ARG A O 1
ATOM 653 N N . TRP A 1 81 ? -3.356 4.572 -11.516 1.00 88.56 81 TRP A N 1
ATOM 654 C CA . TRP A 1 81 ? -2.990 4.807 -10.129 1.00 88.56 81 TRP A CA 1
ATOM 655 C C . TRP A 1 81 ? -4.195 5.314 -9.339 1.00 88.56 81 TRP A C 1
ATOM 657 O O . TRP A 1 81 ? -5.076 5.987 -9.881 1.00 88.56 81 TRP A O 1
ATOM 667 N N . ALA A 1 82 ? -4.240 4.990 -8.054 1.00 88.19 82 ALA A N 1
ATOM 668 C CA . ALA A 1 82 ? -5.209 5.535 -7.119 1.00 88.19 82 ALA A CA 1
ATOM 669 C C . ALA A 1 82 ? -4.570 5.727 -5.750 1.00 88.19 82 ALA A C 1
ATOM 671 O O . ALA A 1 82 ? -3.771 4.911 -5.305 1.00 88.19 82 ALA A O 1
ATOM 672 N N . TRP A 1 83 ? -4.989 6.780 -5.062 1.00 87.81 83 TRP A N 1
ATOM 673 C CA . TRP A 1 83 ? -4.632 6.998 -3.670 1.00 87.81 83 TRP A CA 1
ATOM 674 C C . TRP A 1 83 ? -5.392 6.038 -2.759 1.00 87.81 83 TRP A C 1
ATOM 676 O O . TRP A 1 83 ? -6.609 5.858 -2.903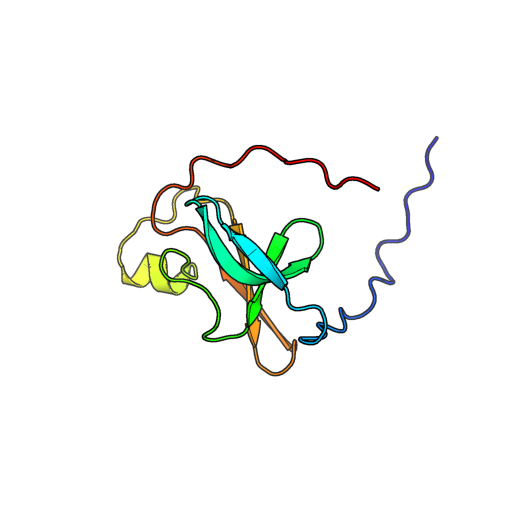 1.00 87.81 83 TRP A O 1
ATOM 686 N N . LEU A 1 84 ? -4.663 5.458 -1.814 1.00 88.06 84 LEU A N 1
ATOM 687 C CA . LEU A 1 84 ? -5.189 4.666 -0.719 1.00 88.06 84 LEU A CA 1
ATOM 688 C C . LEU A 1 84 ? -5.088 5.469 0.573 1.00 88.06 84 LEU A C 1
ATOM 690 O O . LEU A 1 84 ? -4.041 6.026 0.905 1.00 88.06 84 LEU A O 1
ATOM 694 N N . SER A 1 85 ? -6.188 5.482 1.306 1.00 85.94 85 SER A N 1
ATOM 695 C CA . SER A 1 85 ? -6.291 6.057 2.640 1.00 85.94 85 SER A CA 1
ATOM 696 C C . SER A 1 85 ? -6.644 4.941 3.613 1.00 85.94 85 SER A C 1
ATOM 698 O O . SER A 1 85 ? -7.319 3.976 3.242 1.00 85.94 85 SER A O 1
ATOM 700 N N . ALA A 1 86 ? -6.164 5.046 4.848 1.00 80.56 86 ALA A N 1
ATOM 701 C CA . ALA A 1 86 ? -6.495 4.061 5.861 1.00 80.56 86 ALA A CA 1
ATOM 702 C C . ALA A 1 86 ? -7.954 4.231 6.299 1.00 80.56 86 ALA A C 1
ATOM 704 O O . ALA A 1 86 ? -8.367 5.323 6.668 1.00 80.56 86 ALA A O 1
ATOM 705 N N . SER A 1 87 ? -8.749 3.163 6.242 1.00 75.06 87 SER A N 1
ATOM 706 C CA . SER A 1 87 ? -10.158 3.200 6.662 1.00 75.06 87 SER A CA 1
ATOM 707 C C . SER A 1 87 ? -10.310 3.423 8.163 1.00 75.06 87 SER A C 1
ATOM 709 O O . SER A 1 87 ? -11.296 3.998 8.614 1.00 75.06 87 SER A O 1
ATOM 711 N N . THR A 1 88 ? -9.318 2.975 8.921 1.00 70.00 88 THR A N 1
ATOM 712 C CA . THR A 1 88 ? -9.151 3.201 10.353 1.00 70.00 88 THR A CA 1
ATOM 713 C C . THR A 1 88 ? -8.100 4.289 10.517 1.00 70.00 88 THR A C 1
ATOM 715 O O . THR A 1 88 ? -7.099 4.252 9.806 1.00 70.00 88 THR A O 1
ATOM 718 N N . SER A 1 89 ? -8.324 5.268 11.399 1.00 57.97 89 SER A N 1
ATOM 719 C CA . SER A 1 89 ? -7.390 6.382 11.594 1.00 57.97 89 SER A CA 1
ATOM 720 C C . SER A 1 89 ? -5.967 5.857 11.819 1.00 57.97 89 SER A C 1
ATOM 722 O O . SER A 1 89 ? -5.724 5.214 12.841 1.00 57.97 89 SER A O 1
ATOM 724 N N . PRO A 1 90 ? -5.032 6.107 10.890 1.00 58.62 90 PRO A N 1
ATOM 725 C CA . PRO A 1 90 ? -3.650 5.746 11.094 1.00 58.62 90 PRO A CA 1
ATOM 726 C C . PRO A 1 90 ? -3.090 6.793 12.053 1.00 58.62 90 PRO A C 1
ATOM 728 O O . PRO A 1 90 ? -3.001 7.972 11.707 1.00 58.62 90 PRO A O 1
ATOM 731 N N . SER A 1 91 ? -2.737 6.397 13.274 1.00 49.41 91 SER A N 1
ATOM 732 C CA . SER A 1 91 ? -1.803 7.200 14.061 1.00 49.41 91 SER A CA 1
ATOM 733 C C . SER A 1 91 ? -0.526 7.277 13.231 1.00 49.41 91 SER A C 1
ATOM 735 O O . SER A 1 91 ? 0.160 6.275 13.058 1.00 49.41 91 SER A O 1
ATOM 737 N N . HIS A 1 92 ? -0.305 8.428 12.598 1.00 48.62 92 HIS A N 1
ATOM 738 C CA . HIS A 1 92 ? 0.730 8.656 11.594 1.00 48.62 92 HIS A CA 1
ATOM 739 C C . HIS A 1 92 ? 2.081 8.174 12.155 1.00 48.62 92 HIS A C 1
ATOM 741 O O . HIS A 1 92 ? 2.551 8.768 13.131 1.00 48.62 92 HIS A O 1
ATOM 747 N N . PRO A 1 93 ? 2.725 7.117 11.616 1.00 44.59 93 PRO A N 1
ATOM 748 C CA . PRO A 1 93 ? 4.088 6.814 12.012 1.00 44.59 93 PRO A CA 1
ATOM 749 C C . PRO A 1 93 ? 4.939 7.952 11.453 1.00 44.59 93 PRO A C 1
ATOM 751 O O . PRO A 1 93 ? 5.178 8.039 10.250 1.00 44.59 93 PRO A O 1
ATOM 754 N N . ALA A 1 94 ? 5.290 8.892 12.329 1.00 40.56 94 ALA A N 1
ATOM 755 C CA . ALA A 1 94 ? 6.109 10.044 12.011 1.00 40.56 94 ALA A CA 1
ATOM 756 C C . ALA A 1 94 ? 7.349 9.581 11.238 1.00 40.56 94 ALA A C 1
ATOM 758 O O . ALA A 1 94 ? 8.134 8.793 11.759 1.00 40.56 94 ALA A O 1
ATOM 759 N N . SER A 1 95 ? 7.459 10.050 9.990 1.00 44.75 95 SER A N 1
ATOM 760 C CA . SER A 1 95 ? 8.658 10.104 9.148 1.00 44.75 95 SER A CA 1
ATOM 761 C C . SER A 1 95 ? 9.868 9.364 9.732 1.00 44.75 95 SER A C 1
ATOM 763 O O . SER A 1 95 ? 10.746 9.956 10.369 1.00 44.75 95 SER A O 1
ATOM 765 N N . ARG A 1 96 ? 9.928 8.041 9.532 1.00 39.41 96 ARG A N 1
ATOM 766 C CA . ARG A 1 96 ? 11.169 7.303 9.761 1.00 39.41 96 ARG A CA 1
ATOM 767 C C . ARG A 1 96 ? 12.073 7.616 8.576 1.00 39.41 96 ARG A C 1
ATOM 769 O O . ARG A 1 96 ? 11.934 7.018 7.515 1.00 39.41 96 ARG A O 1
ATOM 776 N N . ARG A 1 97 ? 12.927 8.628 8.768 1.00 37.88 97 ARG A N 1
ATOM 777 C CA . ARG A 1 97 ? 14.047 9.017 7.899 1.00 37.88 97 ARG A CA 1
ATOM 778 C C . ARG A 1 97 ? 14.593 7.793 7.153 1.00 37.88 97 ARG A C 1
ATOM 780 O O . ARG A 1 97 ? 15.042 6.848 7.800 1.00 37.88 97 ARG A O 1
ATOM 787 N N . GLN A 1 98 ? 14.545 7.817 5.819 1.00 35.78 98 GLN A N 1
ATOM 788 C CA . GLN A 1 98 ? 15.312 6.882 4.997 1.00 35.78 98 GLN A CA 1
ATOM 789 C C . GLN A 1 98 ? 16.800 7.079 5.341 1.00 35.78 98 GLN A C 1
ATOM 791 O O . GLN A 1 98 ? 17.262 8.222 5.274 1.00 35.78 98 GLN A O 1
ATOM 796 N N . PRO A 1 99 ? 17.549 6.048 5.769 1.00 34.34 99 PRO A N 1
ATOM 797 C CA . PRO A 1 99 ? 18.997 6.152 5.807 1.00 34.34 99 PRO A CA 1
ATOM 798 C C . PRO A 1 99 ? 19.537 6.038 4.375 1.00 34.34 99 PRO A C 1
ATOM 800 O O . PRO A 1 99 ? 19.053 5.211 3.597 1.00 34.34 99 PRO A O 1
ATOM 803 N N . SER A 1 100 ? 20.484 6.924 4.057 1.00 40.50 100 SER A N 1
ATOM 804 C CA . SER A 1 100 ? 21.293 6.937 2.832 1.00 40.50 100 SER A CA 1
ATOM 805 C C . SER A 1 100 ? 22.157 5.692 2.673 1.00 40.50 100 SER A C 1
ATOM 807 O O . SER 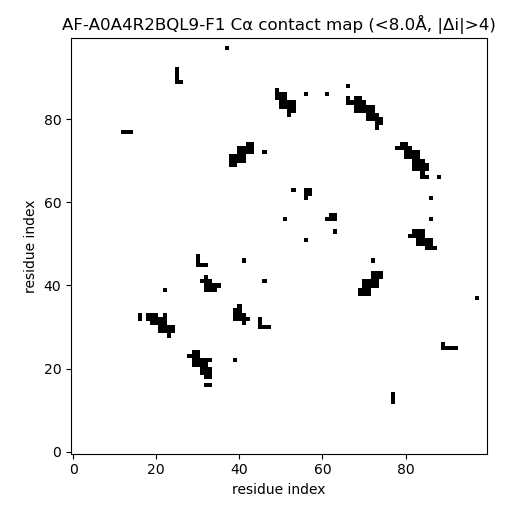A 1 100 ? 22.528 5.100 3.712 1.00 40.50 100 SER A O 1
#

Mean predicted aligned error: 11.08 Å